Protein AF-A0A356NSJ4-F1 (afdb_monomer)

Foldseek 3Di:
DVVPDDVLCVLCVVLVKHKDFDDFDAEDADADPVVQVVVQVVCVVVVGHYGMRIHLYPDNDPVSVVSD

Sequence (68 aa):
DLAEEDPAEVRASEFDLNYIKLDGNIGCMVNGAGLAMATMDIIQLRGGSPANFLDVGGSATTERVTEA

Nearest PDB structures (foldseek):
  6mgg-assembly1_B  TM=9.653E-01  e=3.194E-09  Francisella tularensis subsp. tularensis SCHU S4
  6mgg-assembly2_D  TM=9.702E-01  e=4.541E-09  Francisella tularensis subsp. tularensis SCHU S4
  8z02-assembly1_B  TM=9.773E-01  e=1.217E-08  Homo sapiens
  3ufx-assembly1_B  TM=9.298E-01  e=5.082E-07  Thermus aquaticus
  3ufx-assembly5_G  TM=9.300E-01  e=5.851E-07  Thermus aquaticus

Radius of gyration: 12.18 Å; Cα contacts (8 Å, |Δi|>4): 115; chains: 1; bounding box: 26×29×29 Å

Structure (mmCIF, N/CA/C/O backbone):
data_AF-A0A356NSJ4-F1
#
_entry.id   AF-A0A356NSJ4-F1
#
loop_
_atom_site.group_PDB
_atom_site.id
_atom_site.type_symbol
_atom_site.label_atom_id
_atom_site.label_alt_id
_atom_site.label_comp_id
_atom_site.label_asym_id
_atom_site.label_entity_id
_atom_site.label_seq_id
_atom_site.pdbx_PDB_ins_code
_atom_site.Cartn_x
_atom_site.Cartn_y
_atom_site.Cartn_z
_atom_site.occupancy
_atom_site.B_iso_or_equiv
_atom_site.auth_seq_id
_atom_site.auth_comp_id
_atom_site.auth_asym_id
_atom_site.auth_atom_id
_atom_site.pdbx_PDB_model_num
ATOM 1 N N . ASP A 1 1 ? 16.127 -16.592 0.585 1.00 51.75 1 ASP A N 1
ATOM 2 C CA . ASP A 1 1 ? 15.908 -17.752 -0.300 1.00 51.75 1 ASP A CA 1
ATOM 3 C C . ASP A 1 1 ? 14.549 -17.498 -0.919 1.00 51.75 1 ASP A C 1
ATOM 5 O O . ASP A 1 1 ? 13.617 -17.294 -0.155 1.00 51.75 1 ASP A O 1
ATOM 9 N N . LEU A 1 2 ? 14.434 -17.380 -2.246 1.00 58.12 2 LEU A N 1
ATOM 10 C CA . LEU A 1 2 ? 13.193 -16.924 -2.908 1.00 58.12 2 LEU A CA 1
ATOM 11 C C . LEU A 1 2 ? 11.983 -17.835 -2.615 1.00 58.12 2 LEU A C 1
ATOM 13 O O . LEU A 1 2 ? 10.852 -17.479 -2.918 1.00 58.12 2 LEU A O 1
ATOM 17 N N . ALA A 1 3 ? 12.220 -19.017 -2.035 1.00 62.06 3 ALA A N 1
ATOM 18 C CA . ALA A 1 3 ? 11.187 -19.928 -1.557 1.00 62.06 3 ALA A CA 1
ATOM 19 C C . ALA A 1 3 ? 10.528 -19.507 -0.223 1.00 62.06 3 ALA A C 1
ATOM 21 O O . ALA A 1 3 ? 9.464 -20.032 0.099 1.00 62.06 3 ALA A O 1
ATOM 22 N N . GLU A 1 4 ? 11.141 -18.606 0.554 1.00 70.56 4 GLU A N 1
ATOM 23 C CA . GLU A 1 4 ? 10.598 -18.087 1.825 1.00 70.56 4 GLU A CA 1
ATOM 24 C C . GLU A 1 4 ? 9.932 -16.705 1.686 1.00 70.56 4 GLU A C 1
ATOM 26 O O . GLU A 1 4 ? 9.283 -16.248 2.625 1.00 70.56 4 GLU A O 1
ATOM 31 N N . GLU A 1 5 ? 10.074 -16.047 0.534 1.00 70.56 5 GLU A N 1
ATOM 32 C CA . GLU A 1 5 ? 9.484 -14.732 0.245 1.00 70.56 5 GLU A CA 1
ATOM 33 C C . GLU A 1 5 ? 8.095 -14.888 -0.401 1.00 70.56 5 GLU A C 1
ATOM 35 O O . GLU A 1 5 ? 7.836 -15.855 -1.125 1.00 70.56 5 GLU A O 1
ATOM 40 N N . ASP A 1 6 ? 7.168 -13.958 -0.134 1.00 81.31 6 ASP A N 1
ATOM 41 C CA . ASP A 1 6 ? 5.827 -14.023 -0.730 1.00 81.31 6 ASP A CA 1
ATOM 42 C C . ASP A 1 6 ? 5.953 -13.861 -2.262 1.00 81.31 6 ASP A C 1
ATOM 44 O O . ASP A 1 6 ? 6.631 -12.940 -2.729 1.00 81.31 6 ASP A O 1
ATOM 48 N N . PRO A 1 7 ? 5.303 -14.713 -3.080 1.00 86.19 7 PRO A N 1
ATOM 49 C CA . PRO A 1 7 ? 5.368 -14.611 -4.538 1.00 86.19 7 PRO A CA 1
ATOM 50 C C . PRO A 1 7 ? 5.020 -13.219 -5.085 1.00 86.19 7 PRO A C 1
ATOM 52 O O . PRO A 1 7 ? 5.507 -12.839 -6.150 1.00 86.19 7 PRO A O 1
ATOM 55 N N . ALA A 1 8 ? 4.177 -12.459 -4.376 1.00 85.38 8 ALA A N 1
ATOM 56 C CA . ALA A 1 8 ? 3.848 -11.085 -4.736 1.00 85.38 8 ALA A CA 1
ATOM 57 C C . ALA A 1 8 ? 5.025 -10.119 -4.515 1.00 85.38 8 ALA A C 1
ATOM 59 O O . ALA A 1 8 ? 5.245 -9.238 -5.343 1.00 85.38 8 ALA A O 1
ATOM 60 N N . GLU A 1 9 ? 5.806 -10.301 -3.448 1.00 85.81 9 GLU A N 1
ATOM 61 C CA . GLU A 1 9 ? 7.009 -9.505 -3.160 1.00 85.81 9 GLU A CA 1
ATOM 62 C C . GLU A 1 9 ? 8.127 -9.812 -4.162 1.00 85.81 9 GLU A C 1
ATOM 64 O O . GLU A 1 9 ? 8.782 -8.898 -4.672 1.00 85.81 9 GLU A O 1
ATOM 69 N N . VAL A 1 10 ? 8.276 -11.090 -4.529 1.00 86.88 10 VAL A N 1
ATOM 70 C CA . VAL A 1 10 ? 9.218 -11.521 -5.571 1.00 86.88 10 VAL A CA 1
ATOM 71 C C . VAL A 1 10 ? 8.855 -10.886 -6.913 1.00 86.88 10 VAL A C 1
ATOM 73 O O . VAL A 1 10 ? 9.710 -10.271 -7.546 1.00 86.88 10 VAL A O 1
ATOM 76 N N . ARG A 1 11 ? 7.579 -10.957 -7.324 1.00 85.50 11 ARG A N 1
ATOM 77 C CA . ARG A 1 11 ? 7.112 -10.321 -8.566 1.00 85.50 11 ARG A CA 1
ATOM 78 C C . ARG A 1 11 ? 7.314 -8.807 -8.534 1.00 85.50 11 ARG A C 1
ATOM 80 O O . ARG A 1 11 ? 7.799 -8.248 -9.508 1.00 85.50 11 ARG A O 1
ATOM 87 N N . ALA A 1 12 ? 6.969 -8.137 -7.437 1.00 85.56 12 ALA A N 1
ATOM 88 C CA . ALA A 1 12 ? 7.168 -6.694 -7.308 1.00 85.56 12 ALA A CA 1
ATOM 89 C C . ALA A 1 12 ? 8.649 -6.307 -7.474 1.00 85.56 12 ALA A C 1
ATOM 91 O O . ALA A 1 12 ? 8.968 -5.355 -8.190 1.00 85.56 12 ALA A O 1
ATOM 92 N N . SER A 1 13 ? 9.554 -7.107 -6.908 1.00 83.25 13 SER A N 1
ATOM 93 C CA . SER A 1 13 ? 10.999 -6.907 -7.035 1.00 83.25 13 SER A CA 1
ATOM 94 C C . SER A 1 13 ? 11.494 -7.007 -8.485 1.00 83.25 13 SER A C 1
ATOM 96 O O . SER A 1 13 ? 12.406 -6.273 -8.863 1.00 83.25 13 SER A O 1
ATOM 98 N N . GLU A 1 14 ? 10.877 -7.843 -9.333 1.00 85.75 14 GLU A N 1
ATOM 99 C CA . GLU A 1 14 ? 11.195 -7.923 -10.774 1.00 85.75 14 GLU A CA 1
A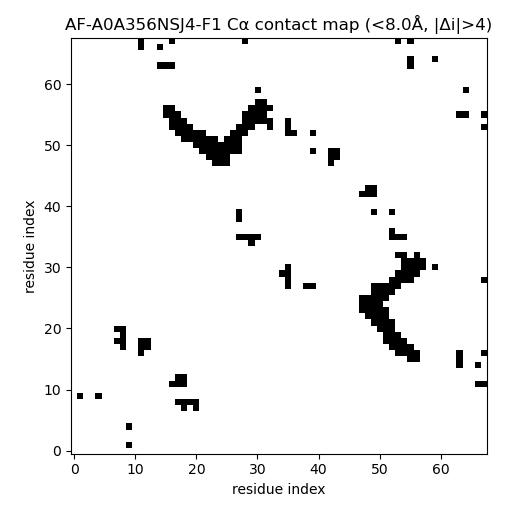TOM 100 C C . GLU A 1 14 ? 10.896 -6.611 -11.521 1.00 85.75 14 GLU A C 1
ATOM 102 O O . GLU A 1 14 ? 11.561 -6.294 -12.509 1.00 85.75 14 GLU A O 1
ATOM 107 N N . PHE A 1 15 ? 9.925 -5.832 -11.034 1.00 82.75 15 PHE A N 1
ATOM 108 C CA . PHE A 1 15 ? 9.509 -4.551 -11.613 1.00 82.75 15 PHE A CA 1
ATOM 109 C C . PHE A 1 15 ? 10.080 -3.332 -10.881 1.00 82.75 15 PHE A C 1
ATOM 111 O O . PHE A 1 15 ? 9.661 -2.207 -11.169 1.00 82.75 15 PHE A O 1
ATOM 118 N N . ASP A 1 16 ? 11.056 -3.532 -9.985 1.00 82.56 16 ASP A N 1
ATOM 119 C CA . ASP A 1 16 ? 11.666 -2.459 -9.185 1.00 82.56 16 ASP A CA 1
ATOM 120 C C . ASP A 1 16 ? 10.621 -1.748 -8.293 1.00 82.56 16 ASP A C 1
ATOM 122 O O . ASP A 1 16 ? 10.662 -0.533 -8.084 1.00 82.56 16 ASP A O 1
ATOM 126 N N . LEU A 1 17 ? 9.644 -2.523 -7.803 1.00 85.56 17 LEU A N 1
ATOM 127 C CA . LEU A 1 17 ? 8.591 -2.112 -6.877 1.00 85.56 17 LEU A CA 1
ATOM 128 C C . LEU A 1 17 ? 8.878 -2.686 -5.486 1.00 85.56 17 LEU A C 1
ATOM 130 O O . LEU A 1 17 ? 9.227 -3.858 -5.352 1.00 85.56 17 LEU A O 1
ATOM 134 N N . ASN A 1 18 ? 8.661 -1.894 -4.435 1.00 86.81 18 ASN A N 1
ATOM 135 C CA . ASN A 1 18 ? 8.737 -2.404 -3.063 1.00 86.81 18 ASN A CA 1
ATOM 136 C C . ASN A 1 18 ? 7.328 -2.708 -2.568 1.00 86.81 18 ASN A C 1
ATOM 138 O O . ASN A 1 18 ? 6.603 -1.790 -2.183 1.00 86.81 18 ASN A O 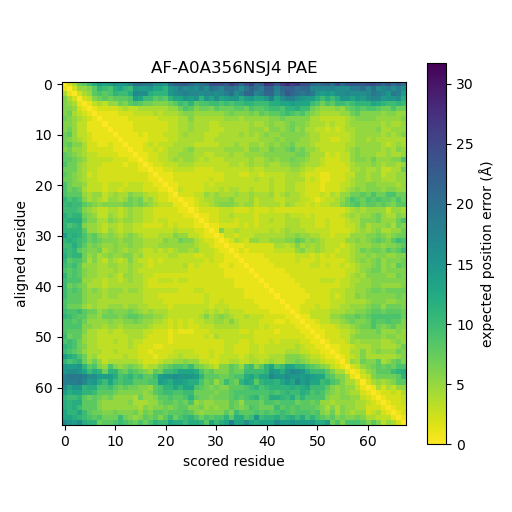1
ATOM 142 N N . TYR A 1 19 ? 6.952 -3.981 -2.583 1.00 88.88 19 TYR A N 1
ATOM 143 C CA . TYR A 1 19 ? 5.668 -4.461 -2.083 1.00 88.88 19 TYR A CA 1
ATOM 144 C C . TYR A 1 19 ? 5.859 -5.202 -0.761 1.00 88.88 19 TYR A C 1
ATOM 146 O O . TYR A 1 19 ? 6.818 -5.950 -0.620 1.00 88.88 19 TYR A O 1
ATOM 154 N N . ILE A 1 20 ? 4.948 -5.001 0.192 1.00 89.25 20 ILE A N 1
ATOM 155 C CA . ILE A 1 20 ? 4.825 -5.828 1.400 1.00 89.25 20 ILE A CA 1
ATOM 156 C C . ILE A 1 20 ? 3.344 -6.073 1.646 1.00 89.25 20 ILE A C 1
ATOM 158 O O . ILE A 1 20 ? 2.537 -5.135 1.663 1.00 89.25 20 ILE A O 1
ATOM 162 N N . LYS A 1 21 ? 2.974 -7.331 1.861 1.00 88.25 21 LYS A N 1
ATOM 163 C CA . LYS A 1 21 ? 1.587 -7.708 2.137 1.00 88.25 21 LYS A CA 1
ATOM 164 C C . LYS A 1 21 ? 1.214 -7.462 3.601 1.00 88.25 21 LYS A C 1
ATOM 166 O O . LYS A 1 21 ? 1.989 -7.762 4.504 1.00 88.25 21 LYS A O 1
ATOM 171 N N . LEU A 1 22 ? 0.008 -6.943 3.839 1.00 90.00 22 LEU A N 1
ATOM 172 C CA . LEU A 1 22 ? -0.550 -6.693 5.172 1.00 90.00 22 LEU A CA 1
ATOM 173 C C . LEU A 1 22 ? -1.970 -7.274 5.290 1.00 90.00 22 LEU A C 1
ATOM 175 O O . LEU A 1 22 ? -2.653 -7.521 4.296 1.00 90.00 22 LEU A O 1
ATOM 179 N N . ASP A 1 23 ? -2.450 -7.452 6.520 1.00 86.81 23 ASP A N 1
ATOM 180 C CA . ASP A 1 23 ? -3.772 -8.026 6.808 1.00 86.81 23 ASP A CA 1
ATOM 181 C C . ASP A 1 23 ? -4.888 -6.965 6.814 1.00 86.81 23 ASP A C 1
ATOM 183 O O . ASP A 1 23 ? -5.571 -6.738 7.815 1.00 86.81 23 ASP A O 1
ATOM 187 N N . GLY A 1 24 ? -5.071 -6.281 5.685 1.00 90.94 24 GLY A N 1
ATOM 188 C CA . GLY A 1 24 ? -6.068 -5.221 5.536 1.00 90.94 24 GLY A CA 1
ATOM 189 C C . GLY A 1 24 ? -6.944 -5.351 4.298 1.00 90.94 24 GLY A C 1
ATOM 190 O O . GLY A 1 24 ? -6.918 -6.342 3.574 1.00 90.94 24 GLY A O 1
ATOM 191 N N . ASN A 1 25 ? -7.750 -4.320 4.059 1.00 89.56 25 ASN A N 1
ATOM 192 C CA . ASN A 1 25 ? -8.715 -4.264 2.960 1.00 89.56 25 ASN A CA 1
ATOM 193 C C . ASN A 1 25 ? -8.587 -3.010 2.080 1.00 89.56 25 ASN A C 1
ATOM 195 O O . ASN A 1 25 ? -9.294 -2.905 1.079 1.00 89.56 25 ASN A O 1
ATOM 199 N N . ILE A 1 26 ? -7.706 -2.070 2.431 1.00 89.88 26 ILE A N 1
ATOM 200 C CA . ILE A 1 26 ? -7.439 -0.863 1.644 1.00 89.88 26 ILE A CA 1
ATOM 201 C C . ILE A 1 26 ? -6.053 -0.973 1.023 1.00 89.88 26 ILE A C 1
ATOM 203 O O . ILE A 1 26 ? -5.051 -0.908 1.732 1.00 89.88 26 ILE A O 1
ATOM 207 N N . GLY A 1 27 ? -6.002 -1.132 -0.298 1.00 89.81 27 GLY A N 1
ATOM 208 C CA . GLY A 1 27 ? -4.740 -1.142 -1.024 1.00 89.81 27 GLY A CA 1
ATOM 209 C C . GLY A 1 27 ? -4.141 0.258 -1.159 1.00 89.81 27 GLY A C 1
ATOM 210 O O . GLY A 1 27 ? -4.864 1.224 -1.414 1.00 89.81 27 GLY A O 1
ATOM 211 N N . CYS A 1 28 ? -2.826 0.363 -0.996 1.00 89.19 28 CYS A N 1
ATOM 212 C CA . CYS A 1 28 ? -2.085 1.621 -1.099 1.00 89.19 28 CYS A CA 1
ATOM 213 C C . CYS A 1 28 ? -1.055 1.507 -2.217 1.00 89.19 28 CYS A C 1
ATOM 215 O O . CYS A 1 28 ? -0.337 0.518 -2.255 1.00 89.19 28 CYS A O 1
ATOM 217 N N . MET A 1 29 ? -0.947 2.519 -3.078 1.00 88.56 29 MET A N 1
ATOM 218 C CA . MET A 1 29 ? 0.113 2.644 -4.083 1.00 88.56 29 MET A CA 1
ATOM 219 C C . MET A 1 29 ? 0.676 4.056 -4.001 1.00 88.56 29 MET A C 1
ATOM 221 O O . MET A 1 29 ? -0.071 5.028 -4.141 1.00 88.56 29 MET A O 1
ATOM 225 N N . VAL A 1 30 ? 1.972 4.179 -3.723 1.00 87.00 30 VAL A N 1
ATOM 226 C CA . VAL A 1 30 ? 2.580 5.472 -3.410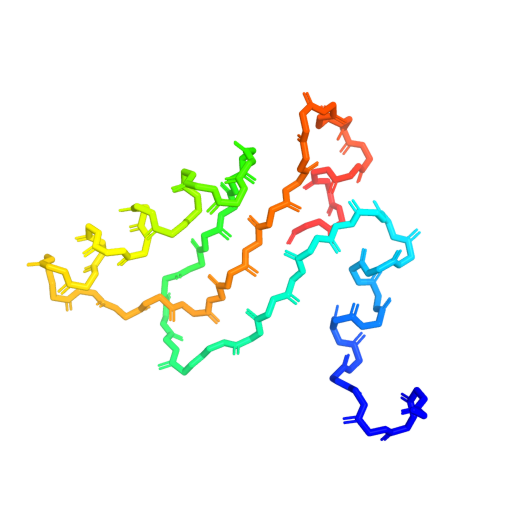 1.00 87.00 30 VAL A CA 1
ATOM 227 C C . VAL A 1 30 ? 3.963 5.597 -4.041 1.00 87.00 30 VAL A C 1
ATOM 229 O O . VAL A 1 30 ? 4.686 4.622 -4.174 1.00 87.00 30 VAL A O 1
ATOM 232 N N . ASN A 1 31 ? 4.337 6.809 -4.446 1.00 86.19 31 ASN A N 1
ATOM 233 C CA . ASN A 1 31 ? 5.688 7.141 -4.894 1.00 86.19 31 ASN A CA 1
ATOM 234 C C . ASN A 1 31 ? 6.500 7.623 -3.681 1.00 86.19 31 ASN A C 1
ATOM 236 O O . ASN A 1 31 ? 6.320 8.745 -3.205 1.00 86.19 31 ASN A O 1
ATOM 240 N N . GLY A 1 32 ? 7.355 6.749 -3.163 1.00 84.19 32 GLY A N 1
ATOM 241 C CA . GLY A 1 32 ? 8.257 6.985 -2.045 1.00 84.19 32 GLY A CA 1
ATOM 242 C C . GLY A 1 32 ? 7.808 6.334 -0.735 1.00 84.19 32 GLY A C 1
ATOM 243 O O . GLY A 1 32 ? 6.719 6.595 -0.218 1.00 84.19 32 GLY 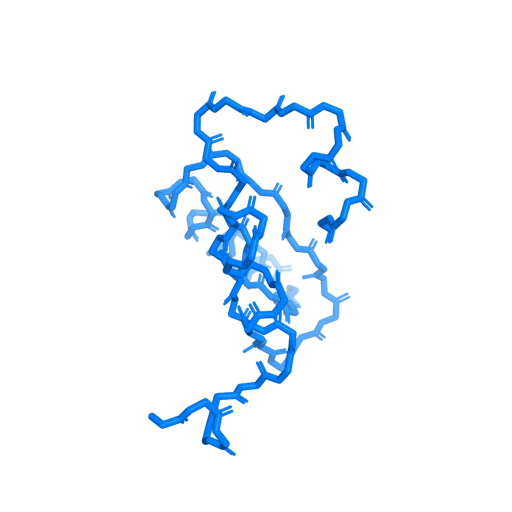A O 1
ATOM 244 N N . ALA A 1 33 ? 8.718 5.573 -0.126 1.00 84.88 33 ALA A N 1
ATOM 245 C CA . ALA A 1 33 ? 8.505 4.854 1.129 1.00 84.88 33 ALA A CA 1
ATOM 246 C C . ALA A 1 33 ? 7.999 5.733 2.289 1.00 84.88 33 ALA A C 1
ATOM 248 O O . ALA A 1 33 ? 7.134 5.315 3.055 1.00 84.88 33 ALA A O 1
ATOM 249 N N . GLY A 1 34 ? 8.492 6.973 2.411 1.00 87.56 34 GLY A N 1
ATOM 250 C CA . GLY A 1 34 ? 8.045 7.901 3.458 1.00 87.56 34 GLY A CA 1
ATOM 251 C C . GLY A 1 34 ? 6.578 8.315 3.308 1.00 87.56 34 GLY A C 1
ATOM 252 O O . GLY A 1 34 ? 5.840 8.371 4.291 1.00 87.56 34 GLY A O 1
ATOM 253 N N . LEU A 1 35 ? 6.137 8.553 2.071 1.00 87.50 35 LEU A N 1
ATOM 254 C CA . LEU A 1 35 ? 4.743 8.881 1.785 1.00 87.50 35 LEU A CA 1
ATOM 255 C C . LEU A 1 35 ? 3.853 7.637 1.911 1.00 87.50 35 LEU A C 1
ATOM 257 O O . LEU A 1 35 ? 2.713 7.751 2.363 1.00 87.50 35 LEU A O 1
ATOM 261 N N . ALA A 1 36 ? 4.377 6.455 1.567 1.00 88.50 36 ALA A N 1
ATOM 262 C CA . ALA A 1 36 ? 3.684 5.182 1.737 1.00 88.50 36 ALA A CA 1
ATOM 263 C C . ALA A 1 36 ? 3.375 4.914 3.217 1.00 88.50 36 ALA A C 1
ATOM 265 O O . ALA A 1 36 ? 2.220 4.669 3.565 1.00 88.50 36 ALA A O 1
ATOM 266 N N . MET A 1 37 ? 4.368 5.079 4.099 1.00 88.75 37 MET A N 1
ATOM 267 C CA . MET A 1 37 ? 4.183 4.973 5.552 1.00 88.75 37 MET A CA 1
ATOM 268 C C . MET A 1 37 ? 3.160 5.985 6.078 1.00 88.75 37 MET A C 1
ATOM 270 O O . MET A 1 37 ? 2.201 5.591 6.735 1.00 88.75 37 MET A O 1
ATOM 274 N N . ALA A 1 38 ? 3.274 7.262 5.697 1.00 92.69 38 ALA A N 1
ATOM 275 C CA . ALA A 1 38 ? 2.322 8.288 6.129 1.00 92.69 38 ALA A CA 1
ATOM 276 C C . ALA A 1 38 ? 0.882 8.024 5.643 1.00 92.69 38 ALA A C 1
ATOM 278 O O . AL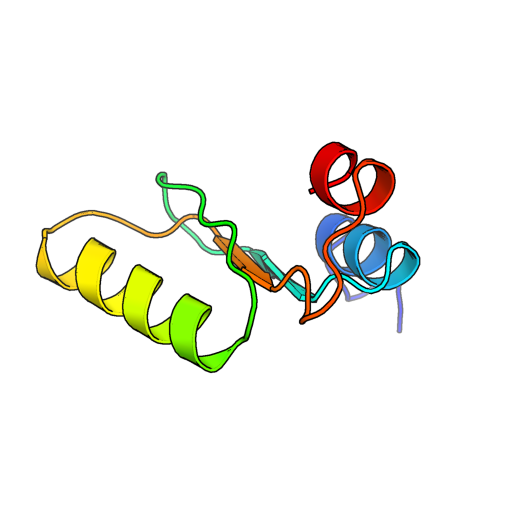A A 1 38 ? -0.087 8.344 6.333 1.00 92.69 38 ALA A O 1
ATOM 279 N N . THR A 1 39 ? 0.723 7.432 4.456 1.00 90.69 39 THR A N 1
ATOM 280 C CA . THR A 1 39 ? -0.591 7.069 3.906 1.00 90.69 39 THR A CA 1
ATOM 281 C C . THR A 1 39 ? -1.225 5.938 4.711 1.00 90.69 39 THR A C 1
ATOM 283 O O . THR A 1 39 ? -2.402 6.027 5.065 1.00 90.69 39 THR A O 1
ATOM 286 N N . MET A 1 40 ? -0.448 4.908 5.059 1.00 90.50 40 MET A N 1
ATOM 287 C CA . MET A 1 40 ? -0.911 3.821 5.927 1.00 90.50 40 MET A CA 1
ATOM 288 C C . MET A 1 40 ? -1.283 4.330 7.323 1.00 90.50 40 MET A C 1
ATOM 290 O O . MET A 1 40 ? -2.352 3.978 7.823 1.00 90.50 40 MET A O 1
ATOM 294 N N . ASP A 1 41 ? -0.468 5.219 7.903 1.00 92.56 41 ASP A N 1
ATOM 295 C CA . ASP A 1 41 ? -0.752 5.848 9.197 1.00 92.56 41 ASP A CA 1
ATOM 296 C C . ASP A 1 41 ? -2.092 6.592 9.164 1.00 92.56 41 ASP A C 1
ATOM 298 O O . ASP A 1 41 ? -2.929 6.420 10.050 1.00 92.56 41 ASP A O 1
ATOM 302 N N . ILE A 1 42 ? -2.347 7.383 8.114 1.00 93.00 42 ILE A N 1
ATOM 303 C CA . ILE A 1 42 ? -3.625 8.087 7.938 1.00 93.00 42 ILE A CA 1
ATOM 304 C C . ILE A 1 42 ? -4.788 7.099 7.804 1.00 93.00 42 ILE A C 1
ATOM 306 O O . ILE A 1 42 ? -5.834 7.319 8.415 1.00 93.00 42 ILE A O 1
ATOM 310 N N . ILE A 1 43 ? -4.637 6.020 7.032 1.00 90.19 43 ILE A N 1
ATOM 311 C CA . ILE A 1 43 ? -5.688 5.003 6.869 1.00 90.19 43 ILE A CA 1
ATOM 312 C C . ILE A 1 43 ? -6.039 4.382 8.221 1.00 90.19 43 ILE A C 1
ATOM 314 O O . ILE A 1 43 ? -7.217 4.331 8.583 1.00 90.19 43 ILE A O 1
ATOM 318 N N . GLN A 1 44 ? -5.028 3.996 8.996 1.00 90.44 44 GLN A N 1
ATOM 319 C CA . GLN A 1 44 ? -5.219 3.407 10.315 1.00 90.44 44 GLN A CA 1
ATOM 320 C C . GLN A 1 44 ? -5.823 4.405 11.313 1.00 90.44 44 GLN A C 1
ATOM 322 O O . GLN A 1 44 ? -6.772 4.069 12.023 1.00 90.44 44 GLN A O 1
ATOM 327 N N . LEU A 1 45 ? -5.362 5.662 11.316 1.00 93.75 45 LEU A N 1
ATOM 328 C CA . LEU A 1 45 ? -5.923 6.744 12.139 1.00 93.75 45 LEU A CA 1
ATOM 329 C C . LEU A 1 45 ? -7.399 7.027 11.830 1.00 93.75 45 LEU A C 1
ATOM 331 O O . LEU A 1 45 ? -8.135 7.513 12.689 1.00 93.75 45 LEU A O 1
ATOM 335 N N . ARG A 1 46 ? -7.847 6.736 10.606 1.00 92.94 46 ARG A N 1
ATOM 336 C CA . ARG A 1 46 ? -9.244 6.891 10.174 1.00 92.94 46 ARG A CA 1
ATOM 337 C C . ARG A 1 46 ? -10.068 5.609 10.318 1.00 92.94 46 ARG A C 1
ATOM 339 O O . ARG A 1 46 ? -11.224 5.602 9.902 1.00 92.94 46 ARG A O 1
ATOM 346 N N . GLY A 1 47 ? -9.512 4.572 10.948 1.00 91.69 47 GLY A N 1
ATOM 347 C CA . GLY A 1 47 ? -10.188 3.305 11.238 1.00 91.69 47 GLY A CA 1
ATOM 348 C C . GLY A 1 47 ? -10.219 2.317 10.069 1.00 91.69 47 GLY A C 1
ATOM 349 O O . GLY A 1 47 ? -10.956 1.337 10.133 1.00 91.69 47 GLY A O 1
ATOM 350 N N . GLY A 1 48 ? -9.461 2.573 9.002 1.00 92.69 48 GLY A N 1
ATOM 351 C CA . GLY A 1 48 ? -9.239 1.618 7.920 1.00 92.69 48 GLY A CA 1
ATOM 352 C C . GLY A 1 48 ? -8.078 0.670 8.222 1.00 92.69 48 GLY A C 1
ATOM 353 O O . GLY A 1 48 ? -7.275 0.916 9.122 1.00 92.69 48 GLY A O 1
ATOM 354 N N . SER A 1 49 ? -7.962 -0.403 7.442 1.00 93.00 49 SER A N 1
ATOM 355 C CA . SER A 1 49 ? -6.869 -1.372 7.564 1.00 93.00 49 SER A CA 1
ATOM 356 C C . SER A 1 49 ? -6.087 -1.428 6.248 1.00 93.00 49 SER A C 1
ATOM 358 O O . 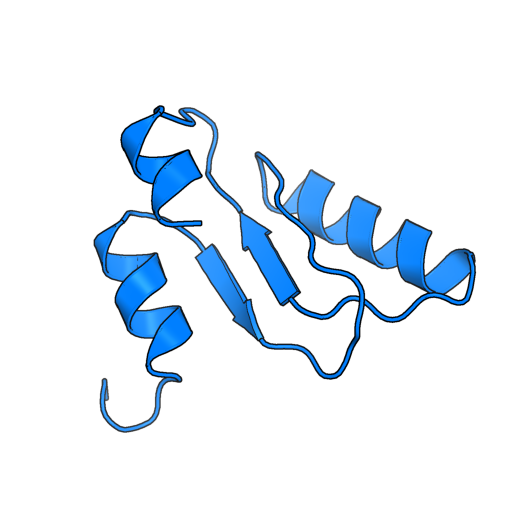SER A 1 49 ? -6.644 -1.887 5.246 1.00 93.00 49 SER A O 1
ATOM 360 N N . PRO A 1 50 ? -4.828 -0.950 6.211 1.00 92.75 50 PRO A N 1
ATOM 361 C CA . PRO A 1 50 ? -4.010 -1.022 5.005 1.00 92.75 50 PRO A CA 1
ATOM 362 C C . PRO A 1 50 ? -3.726 -2.487 4.647 1.00 92.75 50 PRO A C 1
ATOM 364 O O . PRO A 1 50 ? -3.323 -3.272 5.500 1.00 92.75 50 PRO A O 1
ATOM 367 N N . ALA A 1 51 ? -3.983 -2.856 3.393 1.00 93.31 51 ALA A N 1
ATOM 368 C CA . ALA A 1 51 ? -3.840 -4.213 2.860 1.00 93.31 51 ALA A CA 1
ATOM 369 C C . ALA A 1 51 ? -2.437 -4.500 2.323 1.00 93.31 51 ALA A C 1
ATOM 371 O O . ALA A 1 51 ? -2.039 -5.652 2.178 1.00 93.31 51 ALA A O 1
ATOM 372 N N . ASN A 1 52 ? -1.686 -3.454 1.995 1.00 90.50 52 ASN A N 1
ATOM 373 C CA . ASN A 1 52 ? -0.332 -3.586 1.499 1.00 90.50 52 ASN A CA 1
ATOM 374 C C . ASN A 1 52 ? 0.441 -2.277 1.673 1.00 90.50 52 ASN A C 1
ATOM 376 O O . ASN A 1 52 ? -0.133 -1.186 1.719 1.00 90.50 52 ASN A O 1
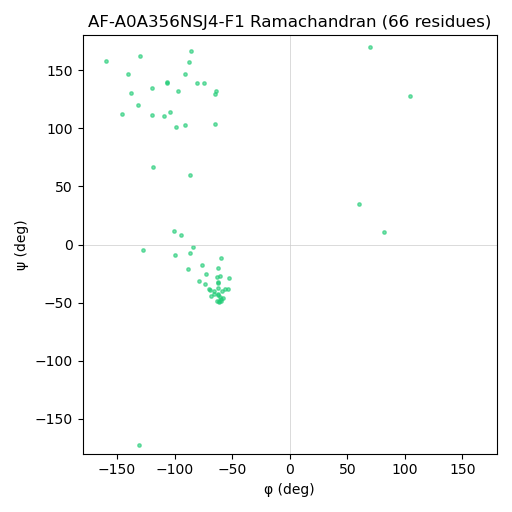ATOM 380 N N . PHE A 1 53 ? 1.756 -2.414 1.697 1.00 90.75 53 PHE A N 1
ATOM 381 C CA . PHE A 1 53 ? 2.701 -1.357 1.388 1.00 90.75 53 PHE A CA 1
ATOM 382 C C . PHE A 1 53 ? 3.122 -1.523 -0.073 1.00 90.75 53 PHE A C 1
ATOM 384 O O . PHE A 1 53 ? 3.427 -2.636 -0.491 1.00 90.75 53 PHE A O 1
ATOM 391 N N . LEU A 1 54 ? 3.109 -0.448 -0.859 1.00 88.69 54 LEU A N 1
ATOM 392 C CA . LEU A 1 54 ? 3.623 -0.457 -2.228 1.00 88.69 54 LEU A CA 1
ATOM 393 C C . LEU A 1 54 ? 4.257 0.889 -2.559 1.00 88.69 54 LEU A C 1
ATOM 395 O O . LEU A 1 54 ? 3.562 1.907 -2.646 1.00 88.69 54 LEU A O 1
ATOM 399 N N . ASP A 1 55 ? 5.574 0.868 -2.739 1.00 89.19 55 ASP A N 1
ATOM 400 C CA . ASP A 1 55 ? 6.362 1.993 -3.231 1.00 89.19 55 ASP A CA 1
ATOM 401 C C . ASP A 1 55 ? 6.756 1.763 -4.697 1.00 89.19 55 ASP A C 1
ATOM 403 O O . ASP A 1 55 ? 7.535 0.856 -5.000 1.00 89.19 55 ASP A O 1
ATOM 407 N N . VAL A 1 56 ? 6.226 2.602 -5.594 1.00 83.38 56 VAL A N 1
ATOM 408 C CA . VAL A 1 56 ? 6.510 2.575 -7.043 1.00 83.38 56 VAL A CA 1
ATOM 409 C C . VAL A 1 56 ? 7.785 3.335 -7.440 1.00 83.38 56 VAL A C 1
ATOM 411 O O . VAL A 1 56 ? 8.149 3.373 -8.618 1.00 83.38 56 VAL A O 1
ATOM 414 N N . GLY A 1 57 ? 8.466 3.957 -6.472 1.00 78.06 57 GLY A N 1
ATOM 415 C CA . GLY A 1 57 ? 9.680 4.739 -6.675 1.00 78.06 57 GLY A CA 1
ATOM 416 C C . GLY A 1 57 ? 9.450 6.060 -7.420 1.00 78.06 57 GLY A C 1
ATOM 417 O O . GLY A 1 57 ? 8.387 6.332 -7.975 1.00 78.06 57 GLY A O 1
ATOM 418 N N . GLY A 1 58 ? 10.482 6.911 -7.449 1.00 68.06 58 GLY A N 1
ATOM 419 C CA . GLY A 1 58 ? 10.413 8.279 -7.989 1.00 68.06 58 GLY A CA 1
ATOM 420 C C . GLY A 1 58 ? 10.077 8.386 -9.484 1.00 68.06 58 GLY A C 1
ATOM 421 O O . GLY A 1 58 ? 9.627 9.437 -9.933 1.00 68.06 58 GLY A O 1
ATOM 422 N N . SER A 1 59 ? 10.269 7.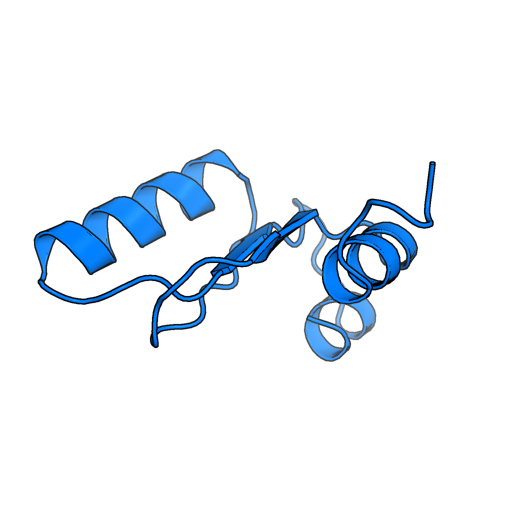315 -10.254 1.00 68.25 59 SER A N 1
ATOM 423 C CA . SER A 1 59 ? 10.049 7.258 -11.707 1.00 68.25 59 SER A CA 1
ATOM 424 C C . SER A 1 59 ? 8.973 6.225 -12.050 1.00 68.25 59 SER A C 1
ATOM 426 O O . SER A 1 59 ? 9.236 5.194 -12.663 1.00 68.25 59 SER A O 1
ATOM 428 N N . ALA A 1 60 ? 7.735 6.512 -11.640 1.00 68.25 60 ALA A N 1
ATOM 429 C CA . ALA A 1 60 ? 6.573 5.694 -11.972 1.00 68.25 60 ALA A CA 1
ATOM 430 C C . ALA A 1 60 ? 6.312 5.729 -13.491 1.00 68.25 60 ALA A C 1
ATOM 432 O O . ALA A 1 60 ? 5.819 6.723 -14.029 1.00 68.25 60 ALA A O 1
ATOM 433 N N . THR A 1 61 ? 6.677 4.657 -14.196 1.00 76.06 61 THR A N 1
ATOM 434 C CA . THR A 1 61 ? 6.349 4.460 -15.615 1.00 76.06 61 THR A CA 1
ATOM 435 C C . THR A 1 61 ? 4.985 3.787 -15.754 1.00 76.06 61 THR A C 1
ATOM 437 O O . THR A 1 61 ? 4.520 3.114 -14.837 1.00 76.06 61 THR A O 1
ATOM 440 N N . THR A 1 62 ? 4.327 3.939 -16.908 1.00 76.00 62 THR A N 1
ATOM 441 C CA . THR A 1 62 ? 3.020 3.306 -17.167 1.00 76.00 62 THR A CA 1
ATOM 442 C C . THR A 1 62 ? 3.066 1.789 -16.988 1.00 76.00 62 THR A C 1
ATOM 444 O O . THR A 1 62 ? 2.133 1.213 -16.441 1.00 76.00 62 THR A O 1
ATOM 447 N N . GLU A 1 63 ? 4.164 1.153 -17.395 1.00 74.31 63 GLU A N 1
ATOM 448 C CA . GLU A 1 63 ? 4.389 -0.288 -17.236 1.00 74.31 63 G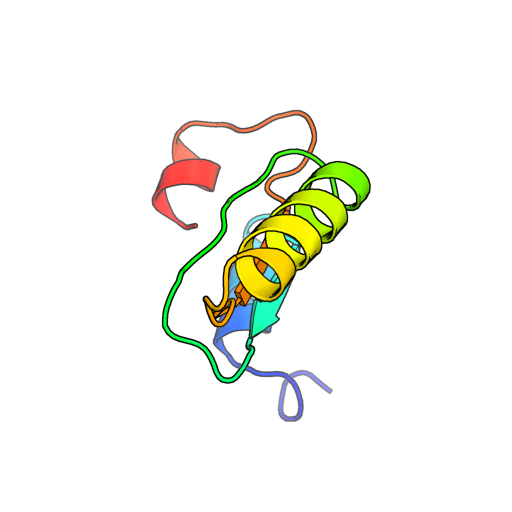LU A CA 1
ATOM 449 C C . GLU A 1 63 ? 4.451 -0.678 -15.753 1.00 74.31 63 GLU A C 1
ATOM 451 O O . GLU A 1 63 ? 3.710 -1.554 -15.323 1.00 74.31 63 GLU A O 1
ATOM 456 N N . ARG A 1 64 ? 5.232 0.051 -14.941 1.00 73.50 64 ARG A N 1
ATOM 457 C CA . ARG A 1 64 ? 5.350 -0.189 -13.492 1.00 73.50 64 ARG A CA 1
ATOM 458 C C . ARG A 1 64 ? 4.033 0.008 -12.746 1.00 73.50 64 ARG A C 1
ATOM 460 O O . ARG A 1 64 ? 3.742 -0.741 -11.829 1.00 73.50 64 ARG A O 1
ATOM 467 N N . VAL A 1 65 ? 3.237 1.002 -13.143 1.00 74.44 65 VAL A N 1
ATOM 468 C CA . VAL A 1 65 ? 1.916 1.267 -12.543 1.00 74.44 65 VAL A CA 1
ATOM 469 C C . VAL A 1 65 ? 0.879 0.219 -12.959 1.00 74.44 65 VAL A C 1
ATOM 471 O O . VAL A 1 65 ? -0.091 0.015 -12.243 1.00 74.44 65 VAL A O 1
ATOM 474 N N . THR A 1 66 ? 1.058 -0.440 -14.107 1.00 76.94 66 THR A N 1
ATOM 475 C CA . THR A 1 66 ? 0.131 -1.485 -14.575 1.00 76.94 66 THR A CA 1
ATOM 476 C C . THR A 1 66 ? 0.360 -2.817 -13.856 1.00 76.94 66 THR A C 1
ATOM 478 O O . THR A 1 66 ? -0.586 -3.572 -13.659 1.00 76.94 66 THR A O 1
ATOM 481 N N . GLU A 1 67 ? 1.602 -3.094 -13.458 1.00 76.06 67 GLU A N 1
ATOM 482 C CA . GLU A 1 67 ? 1.990 -4.312 -12.728 1.00 76.06 67 GLU A CA 1
ATOM 483 C C . GLU A 1 67 ? 1.833 -4.191 -11.197 1.00 76.06 67 GLU A C 1
ATOM 485 O O . GLU A 1 67 ? 1.999 -5.178 -10.479 1.00 76.06 67 GLU A O 1
ATOM 490 N N . ALA A 1 68 ? 1.519 -2.984 -10.714 1.00 68.81 68 ALA A N 1
ATOM 491 C CA . ALA A 1 68 ? 1.324 -2.601 -9.315 1.00 68.81 68 ALA A CA 1
ATOM 492 C C . ALA A 1 68 ? -0.127 -2.815 -8.848 1.00 68.81 68 ALA A C 1
ATOM 494 O O . ALA A 1 68 ? -0.312 -3.365 -7.738 1.00 68.81 68 ALA A O 1
#

pLDDT: mean 83.88, std 9.1, range [51.75, 93.75]

Secondary structure (DSSP, 8-state):
-TTTS-HHHHHHHHTT-EEEE-S-SB---BSSHHHHHHHHHHHHHTT--B-EEEE--SS--HHHHH--

Mean predicted aligned error: 5.42 Å

Solvent-accessible surface area (backbone atoms only — not comparable to full-atom values): 3919 Å² total; per-residue (Å²): 109,83,88,81,52,56,71,67,37,56,54,27,50,78,63,66,26,53,47,45,86,44,97,38,82,42,80,48,83,27,68,32,63,71,55,34,51,53,50,44,53,52,36,43,75,72,75,44,43,47,22,31,48,28,23,48,36,94,75,69,42,75,68,52,61,70,77,103